Protein AF-A0A519ZE58-F1 (afdb_monomer)

Foldseek 3Di:
DWDWADPPVDPPLQKIKTWFAFPPDDDDFFDWDWDCCPDQDHTGHTFFTFHAPFDDPDDTMTMTMGGGPDRPVDDDDDDDRDDPCVVVVVVVVVVVVVVD

Sequence (100 aa):
LGSLVWGDGNFDFRSAYVKEIPNQNRVNRGDTVITSGAGFFPKGILVGKVANASVATGDNYMSLLVSLFNDFSTLQYVYVITDKLASEQTILENRSLNEQ

Mean predicted aligned error: 7.11 Å

Secondary structure (DSSP, 8-state):
--EEE-SSS---TTEEEEEEEETTS---TTPEEE--S-TTSPTT-EEEEEEEEEEE-SSSEEEEEEEESS-TTS---------SSHHHHHHHHHHHHTT-

Radius of gyration: 16.69 Å; Cα contacts (8 Å, |Δi|>4): 156; chains: 1; bounding box: 38×26×47 Å

Solvent-accessible surface area (backbone atoms only — not comparable to full-atom values): 6080 Å² total; per-residue (Å²): 116,61,48,81,47,68,66,80,95,39,84,52,68,49,45,35,36,36,32,67,26,53,62,88,60,89,70,56,66,66,43,77,44,57,41,81,39,69,83,89,44,68,57,69,47,83,48,27,29,29,66,43,62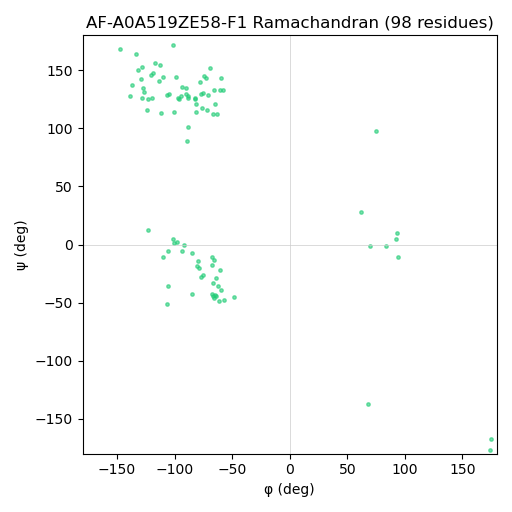,64,47,76,77,51,98,60,28,24,28,30,39,27,35,40,74,59,63,68,89,70,70,85,78,84,84,87,85,78,73,88,52,54,71,60,50,53,54,51,53,57,51,60,63,74,77,109

Nearest PDB structures (foldseek):
  5lp5-assembly1_C  TM=6.941E-01  e=2.899E-03  Helicobacter pylori 26695
  6mcc-assembly1_C  TM=3.018E-01  e=2.318E+00  Listeria phage LP-101
  1jf5-assembly1_B  TM=2.685E-01  e=6.645E-01  Thermoactinomyces vulgaris
  1wzk-assembly1_A  TM=2.618E-01  e=1.029E+00  Thermoactinomyces vulgaris

pLDDT: mean 85.21, std 8.4, range [49.28, 95.5]

Structure (mmCIF, N/CA/C/O backbone)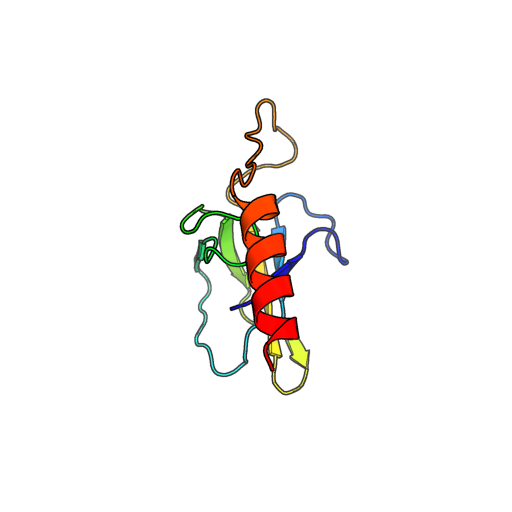:
data_AF-A0A519ZE58-F1
#
_entry.id   AF-A0A519ZE58-F1
#
loop_
_atom_site.group_PDB
_atom_site.id
_atom_site.type_symbol
_atom_site.label_atom_id
_atom_site.label_alt_id
_atom_site.label_comp_id
_atom_site.label_asym_id
_atom_site.label_entity_id
_atom_site.label_seq_id
_atom_site.pdbx_PDB_ins_code
_atom_site.Cartn_x
_atom_site.Cartn_y
_atom_site.Cartn_z
_atom_site.occupancy
_atom_site.B_iso_or_equiv
_atom_site.auth_seq_id
_atom_site.auth_comp_id
_atom_site.auth_asym_id
_atom_site.auth_atom_id
_atom_site.pdbx_PDB_model_num
ATOM 1 N N . LEU A 1 1 ? 6.441 -9.592 5.642 1.00 82.25 1 LEU A N 1
ATOM 2 C CA . LEU A 1 1 ? 5.562 -8.419 5.850 1.00 82.25 1 LEU A CA 1
ATOM 3 C C . LEU A 1 1 ? 6.325 -7.198 5.373 1.00 82.25 1 LEU A C 1
ATOM 5 O O . LEU A 1 1 ? 7.545 -7.246 5.413 1.00 82.25 1 LEU A O 1
ATOM 9 N N . GLY A 1 2 ? 5.633 -6.185 4.871 1.00 88.88 2 GLY A N 1
ATOM 10 C CA . GLY A 1 2 ? 6.244 -4.937 4.423 1.00 88.88 2 GLY A CA 1
ATOM 11 C C . GLY A 1 2 ? 5.293 -3.775 4.675 1.00 88.88 2 GLY A C 1
ATOM 12 O O . GLY A 1 2 ? 4.120 -4.002 4.988 1.00 88.88 2 GLY A O 1
ATOM 13 N N . SER A 1 3 ? 5.801 -2.557 4.538 1.00 90.38 3 SER A N 1
ATOM 14 C CA . SER A 1 3 ? 5.043 -1.325 4.757 1.00 90.38 3 SER A CA 1
ATOM 15 C C . SER A 1 3 ? 4.722 -0.651 3.428 1.00 90.38 3 SER A C 1
ATOM 17 O O . SER A 1 3 ? 5.615 -0.455 2.601 1.00 90.38 3 SER A O 1
ATOM 19 N N . LEU A 1 4 ? 3.450 -0.319 3.199 1.00 90.88 4 LEU A N 1
ATOM 20 C CA . LEU A 1 4 ? 3.039 0.404 1.999 1.00 90.88 4 LEU A CA 1
ATOM 21 C C . LEU A 1 4 ? 3.284 1.902 2.181 1.00 90.88 4 LEU A C 1
ATOM 23 O O . LEU A 1 4 ? 2.784 2.511 3.122 1.00 90.88 4 LEU A O 1
ATOM 27 N N . VAL A 1 5 ? 4.021 2.491 1.244 1.00 90.31 5 VAL A N 1
ATOM 28 C CA . VAL A 1 5 ? 4.388 3.905 1.225 1.00 90.31 5 VAL A CA 1
ATOM 29 C C . VAL A 1 5 ? 4.019 4.490 -0.133 1.00 90.31 5 VAL A C 1
ATOM 31 O O . VAL A 1 5 ? 4.429 3.987 -1.181 1.00 90.31 5 VAL A O 1
ATOM 34 N N . TRP A 1 6 ? 3.255 5.575 -0.112 1.00 88.94 6 TRP A N 1
ATOM 35 C CA . TRP A 1 6 ? 2.902 6.361 -1.290 1.00 88.94 6 TRP A CA 1
ATOM 36 C C . TRP A 1 6 ? 3.425 7.794 -1.132 1.00 88.94 6 TRP A C 1
ATOM 38 O O . TRP A 1 6 ? 3.504 8.290 -0.010 1.00 88.94 6 TRP A O 1
ATOM 48 N N . GLY A 1 7 ? 3.806 8.449 -2.233 1.00 80.88 7 GLY A N 1
ATOM 49 C CA . GLY A 1 7 ? 4.307 9.832 -2.221 1.00 80.88 7 GLY A CA 1
ATOM 50 C C . GLY A 1 7 ? 5.799 10.000 -1.901 1.00 80.88 7 GLY A C 1
ATOM 51 O O . GLY A 1 7 ? 6.305 11.117 -1.930 1.00 80.88 7 GLY A O 1
ATOM 52 N N . ASP A 1 8 ? 6.529 8.915 -1.630 1.00 76.44 8 ASP A N 1
ATOM 53 C CA . ASP A 1 8 ? 7.969 8.965 -1.352 1.00 76.44 8 ASP A CA 1
ATOM 54 C C . ASP A 1 8 ? 8.790 8.844 -2.645 1.00 76.44 8 ASP A C 1
ATOM 56 O O . ASP A 1 8 ? 9.071 7.743 -3.127 1.00 76.44 8 ASP A O 1
ATOM 60 N N . GLY A 1 9 ? 9.076 9.988 -3.274 1.00 74.88 9 GLY A N 1
ATOM 61 C CA . GLY A 1 9 ? 9.795 10.074 -4.554 1.00 74.88 9 GLY A CA 1
ATOM 62 C C . GLY A 1 9 ? 9.006 9.569 -5.770 1.00 74.88 9 GLY A C 1
ATOM 63 O O . GLY A 1 9 ? 9.496 9.639 -6.896 1.00 74.88 9 GLY A O 1
ATOM 64 N N . ASN A 1 10 ? 7.779 9.086 -5.560 1.00 76.50 10 ASN A N 1
ATOM 65 C CA . ASN A 1 10 ? 6.835 8.692 -6.597 1.00 76.50 10 ASN A CA 1
ATOM 66 C C . ASN A 1 10 ? 5.518 9.456 -6.419 1.00 76.50 10 ASN A C 1
ATOM 68 O O . ASN A 1 10 ? 4.819 9.271 -5.423 1.00 76.50 10 ASN A O 1
ATOM 72 N N . PHE A 1 11 ? 5.197 10.292 -7.407 1.00 81.69 11 PHE A N 1
ATOM 73 C CA . PHE A 1 11 ? 3.989 11.120 -7.453 1.00 81.69 11 PHE A CA 1
ATOM 74 C C . PHE A 1 11 ? 2.899 10.539 -8.368 1.00 81.69 11 PHE A C 1
ATOM 76 O O . PHE A 1 11 ? 1.867 11.174 -8.579 1.00 81.69 11 PHE A O 1
ATOM 83 N N . ASP A 1 12 ? 3.114 9.344 -8.923 1.00 87.12 12 ASP A N 1
ATOM 84 C CA . ASP A 1 12 ? 2.083 8.627 -9.664 1.00 87.12 12 ASP A CA 1
ATOM 85 C C . ASP A 1 12 ? 1.018 8.098 -8.691 1.00 87.12 12 ASP A C 1
ATOM 87 O O . ASP A 1 12 ? 1.267 7.235 -7.849 1.00 87.12 12 ASP A O 1
ATOM 91 N N . PHE A 1 13 ? -0.206 8.603 -8.822 1.00 87.19 13 PHE A N 1
ATOM 92 C CA . PHE A 1 13 ? -1.364 8.189 -8.026 1.00 87.19 13 PHE A CA 1
ATOM 93 C C . PHE A 1 13 ? -1.818 6.750 -8.317 1.00 87.19 13 PHE A C 1
ATOM 95 O O . PHE A 1 13 ? -2.636 6.205 -7.579 1.00 87.19 13 PHE A O 1
ATOM 102 N N . ARG A 1 14 ? -1.290 6.114 -9.370 1.00 89.75 14 ARG A N 1
ATOM 103 C CA . ARG A 1 14 ? -1.572 4.714 -9.729 1.00 89.75 14 ARG A CA 1
ATOM 104 C C . ARG A 1 14 ? -0.564 3.732 -9.149 1.00 89.75 14 ARG A C 1
ATOM 106 O O . ARG A 1 14 ? -0.746 2.524 -9.304 1.00 89.75 14 ARG A O 1
ATOM 113 N N . SER A 1 15 ? 0.489 4.220 -8.497 1.00 90.25 15 SER A N 1
ATOM 114 C CA . SER A 1 15 ? 1.625 3.395 -8.101 1.00 90.25 15 SER A CA 1
ATOM 115 C C . SER A 1 15 ? 2.085 3.713 -6.680 1.00 90.25 15 SER A C 1
ATOM 117 O O . SER A 1 15 ? 2.223 4.871 -6.312 1.00 90.25 15 SER A O 1
ATOM 119 N N . ALA A 1 16 ? 2.384 2.692 -5.883 1.00 91.88 16 ALA A N 1
ATOM 120 C CA . ALA A 1 16 ? 2.941 2.830 -4.536 1.00 91.88 16 ALA A CA 1
ATOM 121 C C . ALA A 1 16 ? 4.123 1.879 -4.333 1.00 91.88 16 ALA A C 1
ATOM 123 O O . ALA A 1 16 ? 4.301 0.924 -5.091 1.00 91.88 16 ALA A O 1
ATOM 124 N N . TYR A 1 17 ? 4.916 2.117 -3.293 1.00 92.06 17 TYR A N 1
ATOM 125 C CA . TYR A 1 17 ? 5.972 1.203 -2.879 1.00 92.06 17 TYR A CA 1
ATOM 126 C C . TYR A 1 17 ? 5.519 0.332 -1.716 1.00 92.06 17 TYR A C 1
ATOM 128 O O . TYR A 1 17 ? 4.830 0.798 -0.816 1.00 92.06 17 TYR A O 1
ATOM 136 N N . VAL A 1 18 ? 5.957 -0.923 -1.694 1.00 91.62 18 VAL A N 1
ATOM 137 C CA . VAL A 1 18 ? 5.944 -1.745 -0.480 1.00 91.62 18 VAL A CA 1
ATOM 138 C C . VAL A 1 18 ? 7.388 -1.975 -0.071 1.00 91.62 18 VAL A C 1
ATOM 140 O O . VAL A 1 18 ? 8.141 -2.609 -0.808 1.00 91.62 18 VAL A O 1
ATOM 143 N N . LYS A 1 19 ? 7.774 -1.415 1.072 1.00 90.38 19 LYS A N 1
ATOM 144 C CA . LYS A 1 19 ? 9.142 -1.412 1.595 1.00 90.38 19 LYS A CA 1
ATOM 145 C C . LYS A 1 19 ? 9.329 -2.449 2.695 1.00 90.38 19 LYS A C 1
ATOM 147 O O . LYS A 1 19 ? 8.361 -3.038 3.177 1.00 90.38 19 LYS A O 1
ATOM 152 N N . GLU A 1 20 ? 10.586 -2.627 3.097 1.00 88.44 20 GLU A N 1
ATOM 153 C CA . GLU A 1 20 ? 10.991 -3.464 4.238 1.00 88.44 20 GLU A CA 1
ATOM 154 C C . GLU A 1 20 ? 10.629 -4.941 4.063 1.00 88.44 20 GLU A C 1
ATOM 156 O O . GLU A 1 20 ? 10.430 -5.676 5.028 1.00 88.44 20 GLU A O 1
ATOM 161 N N . ILE A 1 21 ? 10.556 -5.405 2.814 1.00 89.25 21 ILE A N 1
ATOM 162 C CA . ILE A 1 21 ? 10.306 -6.814 2.538 1.00 89.25 21 ILE A CA 1
ATOM 163 C C . ILE A 1 21 ? 11.633 -7.562 2.652 1.00 89.25 21 ILE A C 1
ATOM 165 O O . ILE A 1 21 ? 12.580 -7.207 1.949 1.00 89.25 21 ILE A O 1
ATOM 169 N N . PRO A 1 22 ? 11.729 -8.614 3.484 1.00 88.19 22 PRO A N 1
ATOM 170 C CA . PRO A 1 22 ? 12.946 -9.412 3.56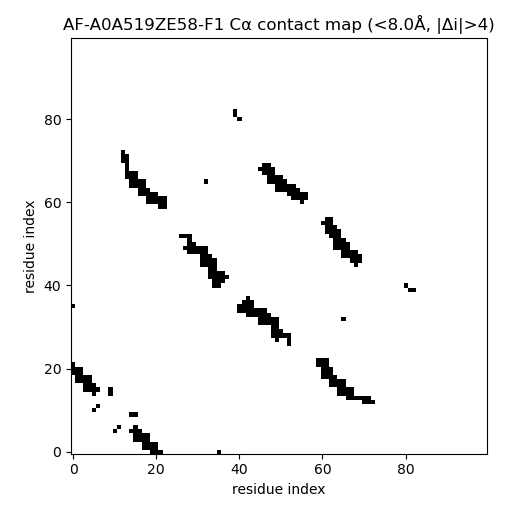9 1.00 88.19 22 PRO A CA 1
ATOM 171 C C . PRO A 1 22 ? 13.327 -10.010 2.210 1.00 88.19 22 PRO A C 1
ATOM 173 O O . PRO A 1 22 ? 12.477 -10.626 1.559 1.00 88.19 22 PRO A O 1
ATOM 176 N N . ASN A 1 23 ? 14.604 -9.898 1.829 1.00 85.31 23 ASN A N 1
ATOM 177 C CA . ASN A 1 23 ? 15.125 -10.332 0.522 1.00 85.31 23 ASN A CA 1
ATOM 178 C C . ASN A 1 23 ? 14.948 -11.833 0.231 1.00 85.31 23 ASN A C 1
ATOM 180 O O . ASN A 1 23 ? 14.929 -12.252 -0.921 1.00 85.31 23 ASN A O 1
ATOM 184 N N . GLN A 1 24 ? 14.782 -12.644 1.277 1.00 82.88 24 GLN A N 1
ATOM 185 C CA . 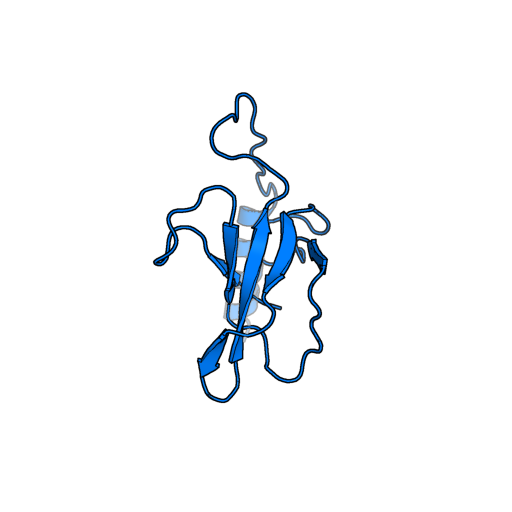GLN A 1 24 ? 14.498 -14.079 1.183 1.00 82.88 24 GLN A CA 1
ATOM 186 C C . GLN A 1 24 ? 13.114 -14.410 0.592 1.00 82.88 24 GLN A C 1
ATOM 188 O O . GLN A 1 24 ? 12.879 -15.547 0.181 1.00 82.88 24 GLN A O 1
ATOM 193 N N . ASN A 1 25 ? 12.183 -13.450 0.553 1.00 83.19 25 ASN A N 1
ATOM 194 C CA . ASN A 1 25 ? 10.852 -13.686 0.002 1.00 83.19 25 ASN A CA 1
ATOM 195 C C . ASN A 1 25 ? 10.888 -13.687 -1.527 1.00 83.19 25 ASN A C 1
ATOM 197 O O . ASN A 1 25 ? 11.374 -12.750 -2.156 1.00 83.19 25 ASN A O 1
ATOM 201 N N . ARG A 1 26 ? 10.304 -14.724 -2.130 1.00 83.12 26 ARG A N 1
ATOM 202 C CA . ARG A 1 26 ? 10.107 -14.790 -3.579 1.00 83.12 26 ARG A CA 1
ATOM 203 C C . ARG A 1 26 ? 8.869 -13.983 -3.944 1.00 83.12 26 ARG A C 1
ATOM 205 O O . ARG A 1 26 ? 7.769 -14.362 -3.555 1.00 83.12 26 ARG A O 1
ATOM 212 N N . VAL A 1 27 ? 9.059 -12.894 -4.681 1.00 86.50 27 VAL A N 1
ATOM 213 C CA . VAL A 1 27 ? 7.969 -12.060 -5.191 1.00 86.50 27 VAL A CA 1
ATOM 214 C C . VAL A 1 27 ? 8.122 -11.901 -6.692 1.00 86.50 27 VAL A C 1
ATOM 216 O O . VAL A 1 27 ? 9.204 -11.574 -7.177 1.00 86.50 27 VAL A O 1
ATOM 219 N N . ASN A 1 28 ? 7.034 -12.122 -7.420 1.00 89.00 28 ASN A N 1
ATOM 220 C CA . ASN A 1 28 ? 7.003 -12.053 -8.870 1.00 89.00 28 ASN A CA 1
ATOM 221 C C . ASN A 1 28 ? 6.145 -10.881 -9.344 1.00 89.00 28 ASN A C 1
ATOM 223 O O . ASN A 1 28 ? 5.208 -10.427 -8.684 1.00 89.00 28 ASN A O 1
ATOM 227 N N . ARG A 1 29 ? 6.448 -10.400 -10.550 1.00 91.38 29 ARG A N 1
ATOM 228 C CA . ARG A 1 29 ? 5.596 -9.427 -11.233 1.00 91.38 29 ARG A CA 1
ATOM 229 C C . ARG A 1 29 ? 4.209 -10.031 -11.466 1.00 91.38 29 ARG A C 1
ATOM 231 O O . ARG A 1 29 ? 4.094 -11.139 -11.980 1.00 91.38 29 ARG A O 1
ATOM 238 N N . GLY A 1 30 ? 3.169 -9.272 -11.138 1.00 92.19 30 GLY A N 1
ATOM 239 C CA . GLY A 1 30 ? 1.774 -9.700 -11.243 1.00 92.19 30 GLY A CA 1
ATOM 240 C C . GLY A 1 30 ? 1.185 -10.281 -9.956 1.00 92.19 30 GLY A C 1
ATOM 241 O O . GLY A 1 30 ? -0.040 -10.411 -9.886 1.00 92.19 30 GLY A O 1
ATOM 242 N N . ASP A 1 31 ? 2.005 -10.554 -8.935 1.00 92.44 31 ASP A N 1
ATOM 243 C CA . ASP A 1 31 ? 1.520 -11.003 -7.628 1.00 92.44 31 ASP A CA 1
ATOM 244 C C . ASP A 1 31 ? 0.581 -9.960 -7.011 1.00 92.44 31 ASP A C 1
ATOM 246 O O . ASP A 1 31 ? 0.770 -8.750 -7.167 1.00 92.44 31 ASP A O 1
ATOM 250 N N . THR A 1 32 ? -0.456 -10.432 -6.316 1.00 94.31 32 THR A N 1
ATOM 251 C CA . THR A 1 32 ? -1.467 -9.560 -5.703 1.00 94.31 32 THR A CA 1
ATOM 252 C C . THR A 1 32 ? -1.062 -9.185 -4.286 1.00 94.31 32 THR A C 1
ATOM 254 O O . THR A 1 32 ? -0.753 -10.044 -3.463 1.00 94.31 32 THR A O 1
ATOM 257 N N . VAL A 1 33 ? -1.106 -7.890 -3.993 1.00 93.31 33 VAL A N 1
ATOM 258 C CA . VAL A 1 33 ? -0.816 -7.326 -2.677 1.00 93.31 33 VAL A CA 1
ATOM 259 C C . VAL A 1 33 ? -2.123 -7.151 -1.915 1.00 93.31 33 VAL A C 1
ATOM 261 O O . VAL A 1 33 ? -3.070 -6.536 -2.417 1.00 93.31 33 VAL A O 1
ATOM 264 N N . ILE A 1 34 ? -2.157 -7.686 -0.696 1.00 94.12 34 ILE A N 1
ATOM 265 C CA . ILE A 1 34 ? -3.306 -7.616 0.210 1.00 94.12 34 ILE A CA 1
ATOM 266 C C . ILE A 1 34 ? -2.884 -7.105 1.585 1.00 94.12 34 ILE A C 1
ATOM 268 O O . ILE A 1 34 ? -1.744 -7.312 2.008 1.00 94.12 34 ILE A O 1
ATOM 272 N N . THR A 1 35 ? -3.805 -6.470 2.307 1.00 92.56 35 THR A N 1
ATOM 273 C CA . THR A 1 35 ? -3.562 -6.069 3.697 1.00 92.56 35 THR A CA 1
ATOM 274 C C . THR A 1 35 ? -3.399 -7.301 4.591 1.00 92.56 35 THR A C 1
ATOM 276 O O . THR A 1 35 ? -4.181 -8.253 4.534 1.00 92.56 35 THR A O 1
ATOM 279 N N . SER A 1 36 ? -2.369 -7.296 5.435 1.00 90.38 36 SER A N 1
ATOM 280 C CA . SER A 1 36 ? -2.029 -8.430 6.303 1.00 90.38 36 SER A CA 1
ATOM 281 C C . SER A 1 36 ? -2.903 -8.540 7.552 1.00 90.38 36 SER A C 1
ATOM 283 O O . SER A 1 36 ? -2.968 -9.619 8.138 1.00 90.38 36 SER A O 1
ATOM 285 N N . GLY A 1 37 ? -3.563 -7.453 7.960 1.00 86.00 37 GLY A N 1
ATOM 286 C CA . GLY A 1 37 ? -4.152 -7.344 9.296 1.00 86.00 37 GLY A CA 1
ATOM 287 C C . GLY A 1 37 ? -3.220 -6.709 10.331 1.00 86.00 37 GLY A C 1
ATOM 288 O O . GLY A 1 37 ? -3.545 -6.715 11.510 1.00 86.00 37 GLY A O 1
ATOM 289 N N . ALA A 1 38 ? -2.032 -6.244 9.924 1.00 83.44 38 ALA A N 1
ATOM 290 C CA . ALA A 1 38 ? -1.091 -5.596 10.832 1.00 83.44 38 ALA A CA 1
ATOM 291 C C . ALA A 1 38 ? -1.509 -4.145 11.123 1.00 83.44 38 ALA A C 1
ATOM 293 O O . ALA A 1 38 ? -1.917 -3.411 10.218 1.00 83.44 38 ALA A O 1
ATOM 294 N N . GLY A 1 39 ? -1.357 -3.729 12.381 1.00 81.38 39 GLY A N 1
ATOM 295 C CA . GLY A 1 39 ? -1.825 -2.427 12.855 1.00 81.38 39 GLY A CA 1
ATOM 296 C C . GLY A 1 39 ? -3.354 -2.355 12.868 1.00 81.38 39 GLY A C 1
ATOM 297 O O . GLY A 1 39 ? -4.018 -3.308 13.253 1.00 81.38 39 GLY A O 1
ATOM 298 N N . PHE A 1 40 ? -3.906 -1.229 12.417 1.00 80.75 40 PHE A N 1
ATOM 299 C CA . PHE A 1 40 ? -5.348 -0.940 12.466 1.00 80.75 40 PHE A CA 1
ATOM 300 C C . PHE A 1 40 ? -6.124 -1.365 11.206 1.00 80.75 40 PHE A C 1
ATOM 302 O O . PHE A 1 40 ? -7.330 -1.140 11.106 1.00 80.75 40 PHE A O 1
ATOM 309 N N . PHE A 1 41 ? -5.445 -1.939 10.208 1.00 84.00 41 PHE A N 1
ATOM 310 C CA . PHE A 1 41 ? -6.078 -2.327 8.949 1.00 84.00 41 PHE A CA 1
ATOM 311 C C . PHE A 1 41 ? -6.592 -3.764 9.026 1.00 84.00 41 PHE A C 1
ATOM 313 O O . PHE A 1 41 ? -5.839 -4.647 9.426 1.00 84.00 41 PHE A O 1
ATOM 320 N N . PRO A 1 42 ? -7.824 -4.055 8.575 1.00 86.31 42 PRO A N 1
ATOM 321 C CA . PRO A 1 42 ? -8.323 -5.417 8.530 1.00 86.31 42 PRO A CA 1
ATOM 322 C C . PRO A 1 42 ? -7.568 -6.204 7.462 1.00 86.31 42 PRO A C 1
ATOM 324 O O . PRO A 1 42 ? -7.089 -5.657 6.463 1.00 86.31 42 PRO A O 1
ATOM 327 N N . LYS A 1 43 ? -7.472 -7.514 7.661 1.00 90.44 43 LYS A N 1
ATOM 328 C CA . LYS A 1 43 ? -6.821 -8.427 6.722 1.00 90.44 43 LYS A CA 1
ATOM 329 C C . LYS A 1 43 ? -7.676 -8.643 5.468 1.00 90.44 43 LYS A C 1
ATOM 331 O O . LYS A 1 43 ? -8.889 -8.792 5.564 1.00 90.44 43 LYS A O 1
ATOM 336 N N . GLY A 1 44 ? -7.022 -8.757 4.312 1.00 91.50 44 GLY A N 1
ATOM 337 C CA . GLY A 1 44 ? -7.638 -9.235 3.070 1.00 91.50 44 GLY A CA 1
ATOM 338 C C . GLY A 1 44 ? -8.196 -8.158 2.138 1.00 91.50 44 GLY A C 1
ATOM 339 O O . GLY A 1 44 ? -8.853 -8.502 1.160 1.00 91.50 44 GLY A O 1
ATOM 340 N N . ILE A 1 45 ? -7.924 -6.876 2.385 1.00 91.06 45 ILE A N 1
ATOM 341 C CA . ILE A 1 45 ? -8.257 -5.806 1.440 1.00 91.06 45 ILE A CA 1
ATOM 342 C C . ILE A 1 45 ? -7.260 -5.840 0.281 1.00 91.06 45 ILE A C 1
ATOM 344 O O . ILE A 1 45 ? -6.046 -5.873 0.493 1.00 91.06 45 ILE A O 1
ATOM 348 N N . LEU A 1 46 ? -7.781 -5.816 -0.945 1.00 93.06 46 LEU A N 1
ATOM 349 C CA . LEU A 1 46 ? -6.987 -5.739 -2.166 1.00 93.06 46 LEU A CA 1
ATOM 350 C C . LEU A 1 46 ? -6.358 -4.351 -2.311 1.00 93.06 46 LEU A C 1
ATOM 352 O O . LEU A 1 46 ? -7.053 -3.337 -2.273 1.00 93.06 46 LEU A O 1
ATOM 356 N N . VAL A 1 47 ? -5.048 -4.319 -2.536 1.00 93.38 47 VAL A N 1
ATOM 357 C CA . VAL A 1 47 ? -4.289 -3.072 -2.695 1.00 93.38 47 VAL A CA 1
ATOM 358 C C . VAL A 1 47 ? -3.903 -2.858 -4.156 1.00 93.38 47 VAL A C 1
ATOM 360 O O . VAL A 1 47 ? -4.159 -1.798 -4.727 1.00 93.38 47 VAL A O 1
ATOM 363 N N . GLY A 1 48 ? -3.294 -3.868 -4.774 1.00 94.38 48 GLY A N 1
ATOM 364 C CA . GLY A 1 48 ? -2.742 -3.747 -6.117 1.00 94.38 48 GLY A CA 1
ATOM 365 C C . GLY A 1 48 ? -1.981 -4.986 -6.573 1.00 94.38 48 GLY A C 1
ATOM 366 O O . GLY A 1 48 ? -2.042 -6.040 -5.936 1.00 94.38 48 GLY A O 1
ATOM 367 N N . LYS A 1 49 ? -1.238 -4.847 -7.672 1.00 95.50 49 LYS A N 1
ATOM 368 C CA . LYS A 1 49 ? -0.354 -5.883 -8.224 1.00 95.50 49 LYS A CA 1
ATOM 369 C C . LYS A 1 49 ? 1.087 -5.413 -8.287 1.00 95.50 49 LYS A C 1
ATOM 371 O O . LYS A 1 49 ? 1.346 -4.250 -8.584 1.00 95.50 49 LYS A O 1
ATOM 376 N N . VAL A 1 50 ? 2.027 -6.326 -8.077 1.00 94.06 50 VAL A N 1
ATOM 377 C CA . VAL A 1 50 ? 3.459 -6.042 -8.219 1.00 94.06 50 VAL A CA 1
ATOM 378 C C . VAL A 1 50 ? 3.759 -5.677 -9.674 1.00 94.06 50 VAL A C 1
ATOM 380 O O . VAL A 1 50 ? 3.650 -6.510 -10.575 1.00 94.06 50 VAL A O 1
ATOM 383 N N . ALA A 1 51 ? 4.130 -4.420 -9.901 1.00 91.19 51 ALA A N 1
ATOM 384 C CA . ALA A 1 51 ? 4.491 -3.883 -11.206 1.00 91.19 51 ALA A CA 1
ATOM 385 C C . ALA A 1 51 ? 5.963 -4.153 -11.524 1.00 91.19 51 ALA A C 1
ATOM 387 O O . ALA A 1 51 ? 6.284 -4.569 -12.640 1.00 91.19 51 ALA A O 1
ATOM 388 N N . ASN A 1 52 ? 6.832 -3.965 -10.527 1.00 85.88 52 ASN A N 1
ATOM 389 C CA . ASN A 1 52 ? 8.247 -4.294 -10.603 1.00 85.88 52 ASN A CA 1
ATOM 390 C C . ASN A 1 52 ? 8.708 -4.931 -9.289 1.00 85.88 52 ASN A C 1
ATOM 392 O O . ASN A 1 52 ? 8.479 -4.383 -8.206 1.00 85.88 52 ASN A O 1
ATOM 396 N N . ALA A 1 53 ? 9.342 -6.094 -9.402 1.00 68.38 53 ALA A N 1
ATOM 397 C CA . ALA A 1 53 ? 9.909 -6.794 -8.268 1.00 68.38 53 ALA A CA 1
ATOM 398 C C . ALA A 1 53 ? 11.344 -6.297 -8.062 1.00 68.38 53 ALA A C 1
ATOM 400 O O . ALA A 1 53 ? 12.151 -6.358 -8.983 1.00 68.38 53 ALA A O 1
ATOM 401 N N . SER A 1 54 ? 11.649 -5.845 -6.848 1.00 64.50 54 SER A N 1
ATOM 402 C CA . SER A 1 54 ? 12.986 -5.533 -6.328 1.00 64.50 54 SER A CA 1
ATOM 403 C C . SER A 1 54 ? 13.659 -4.239 -6.813 1.00 64.50 54 SER A C 1
ATOM 405 O O . SER A 1 54 ? 14.365 -4.186 -7.814 1.00 64.50 54 SER A O 1
ATOM 407 N N . VAL A 1 55 ? 13.537 -3.198 -5.992 1.00 67.56 55 VAL A N 1
ATOM 408 C CA . VAL A 1 55 ? 14.592 -2.198 -5.802 1.00 67.56 55 VAL A CA 1
ATOM 409 C C . VAL A 1 55 ? 15.291 -2.565 -4.496 1.00 67.56 55 VAL A C 1
ATOM 411 O O . VAL A 1 55 ? 14.664 -2.538 -3.435 1.00 67.56 55 VAL A O 1
ATOM 414 N N . ALA A 1 56 ? 16.559 -2.972 -4.560 1.00 69.81 56 ALA A N 1
ATOM 415 C CA . ALA A 1 56 ? 17.339 -3.245 -3.358 1.00 69.81 56 ALA A CA 1
ATOM 416 C C . ALA A 1 56 ? 17.550 -1.926 -2.603 1.00 69.81 56 ALA A C 1
ATOM 418 O O . ALA A 1 56 ? 18.213 -1.018 -3.098 1.00 69.81 56 ALA A O 1
ATOM 419 N N . THR A 1 57 ? 16.942 -1.808 -1.425 1.00 67.94 57 THR A N 1
ATOM 420 C CA . THR A 1 57 ? 17.063 -0.626 -0.555 1.00 67.94 57 THR A CA 1
ATOM 421 C C . THR A 1 57 ? 18.057 -0.848 0.591 1.00 67.94 57 THR A C 1
ATOM 423 O O . THR A 1 57 ? 18.256 0.044 1.407 1.00 67.94 57 THR A O 1
ATOM 426 N N . GLY A 1 58 ? 18.689 -2.026 0.643 1.00 69.94 58 GLY A N 1
ATOM 427 C CA . GLY A 1 58 ? 19.762 -2.412 1.561 1.00 69.94 58 GLY A CA 1
ATOM 428 C C . GLY A 1 58 ? 20.115 -3.899 1.412 1.00 69.94 58 GLY A C 1
ATOM 429 O O . GLY A 1 58 ? 19.527 -4.596 0.583 1.00 69.94 58 GLY A O 1
ATOM 430 N N . ASP A 1 59 ? 21.033 -4.400 2.243 1.00 72.19 59 ASP A N 1
ATOM 431 C CA . ASP A 1 59 ? 21.544 -5.780 2.129 1.00 72.19 59 ASP A CA 1
ATOM 432 C C . ASP A 1 59 ? 20.481 -6.852 2.439 1.00 72.19 59 ASP A C 1
ATOM 434 O O . ASP A 1 59 ? 20.447 -7.911 1.812 1.00 72.19 59 ASP A O 1
ATOM 438 N N . ASN A 1 60 ? 19.554 -6.564 3.362 1.00 84.38 60 ASN A N 1
ATOM 439 C CA . ASN A 1 60 ? 18.559 -7.534 3.846 1.00 84.38 60 ASN A CA 1
ATOM 440 C C . ASN A 1 60 ? 17.113 -7.250 3.409 1.00 84.38 60 ASN A C 1
ATOM 442 O O . ASN A 1 60 ? 16.245 -8.114 3.579 1.00 84.38 60 ASN A O 1
ATOM 446 N N . TYR A 1 61 ? 16.845 -6.071 2.840 1.00 87.75 61 TYR A N 1
ATOM 447 C CA . TYR A 1 61 ? 15.494 -5.623 2.503 1.00 87.75 61 TYR A CA 1
ATOM 448 C C . TYR A 1 61 ? 15.382 -5.134 1.060 1.00 87.75 61 TYR A C 1
ATOM 450 O O . TYR A 1 61 ? 16.247 -4.412 0.557 1.00 87.75 61 TYR A O 1
ATOM 458 N N . MET A 1 62 ? 14.248 -5.447 0.439 1.00 89.12 62 MET A N 1
ATOM 459 C CA . MET A 1 62 ? 13.855 -4.946 -0.871 1.00 89.12 62 MET A CA 1
ATOM 460 C C . MET A 1 62 ? 12.587 -4.108 -0.774 1.00 89.12 62 MET A C 1
ATOM 462 O O . MET A 1 62 ? 11.750 -4.278 0.118 1.00 89.12 62 MET A O 1
ATOM 466 N N . SER A 1 63 ? 12.442 -3.232 -1.759 1.00 89.62 63 SER A N 1
ATOM 467 C CA . SER A 1 63 ? 11.218 -2.499 -2.034 1.00 89.62 63 SER A CA 1
ATOM 468 C C . SER A 1 63 ? 10.594 -2.992 -3.338 1.00 89.62 63 SER A C 1
ATOM 470 O O . SER A 1 63 ? 11.296 -3.329 -4.292 1.00 89.62 63 SER A O 1
ATOM 472 N N . LEU A 1 64 ? 9.267 -3.037 -3.393 1.00 90.81 64 LEU A N 1
ATOM 473 C CA . LEU A 1 64 ? 8.504 -3.412 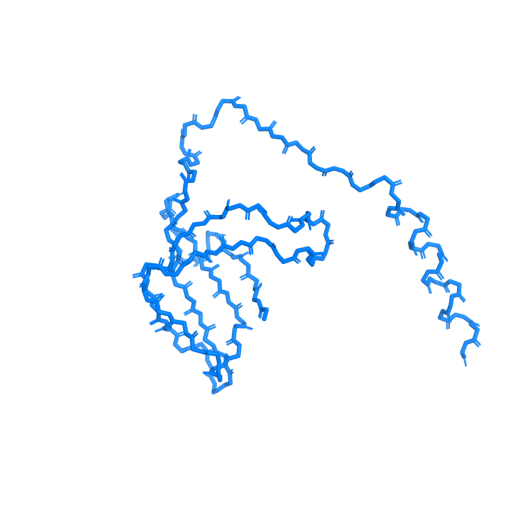-4.583 1.00 90.81 64 LEU A CA 1
ATOM 474 C C . LEU A 1 64 ? 7.717 -2.216 -5.083 1.00 90.81 64 LEU A C 1
ATOM 476 O O . LEU A 1 64 ? 7.123 -1.504 -4.276 1.00 90.81 64 LEU A O 1
ATOM 480 N N . LEU A 1 65 ? 7.644 -2.048 -6.400 1.00 91.50 65 LEU A N 1
ATOM 481 C CA . LEU A 1 65 ? 6.691 -1.125 -7.004 1.00 91.50 65 LEU A CA 1
ATOM 482 C C . LEU A 1 65 ? 5.379 -1.868 -7.260 1.00 91.50 65 LEU A C 1
ATOM 484 O O . LEU A 1 65 ? 5.368 -2.921 -7.901 1.00 91.50 65 LEU A O 1
ATOM 488 N N . VAL A 1 66 ? 4.275 -1.309 -6.781 1.00 93.06 66 VAL A N 1
ATOM 489 C CA . VAL A 1 66 ? 2.932 -1.886 -6.857 1.00 93.06 66 VAL A CA 1
ATOM 490 C C . VAL A 1 66 ? 2.027 -0.943 -7.635 1.00 93.06 66 VAL A C 1
ATOM 492 O O . VAL A 1 66 ? 1.904 0.223 -7.276 1.00 93.06 66 VAL A O 1
ATOM 495 N N . SER A 1 67 ? 1.363 -1.453 -8.671 1.00 93.94 67 SER A N 1
ATOM 496 C CA . SER A 1 67 ? 0.263 -0.754 -9.337 1.00 93.94 67 SER A CA 1
ATOM 497 C C . SER A 1 67 ? -1.020 -0.962 -8.546 1.00 93.94 67 SER A C 1
ATOM 499 O O . SER A 1 67 ? -1.451 -2.099 -8.339 1.00 93.94 67 SER A O 1
ATOM 501 N N . LEU A 1 68 ? -1.614 0.133 -8.096 1.00 93.62 68 LEU A N 1
ATOM 502 C CA . LEU A 1 68 ? -2.803 0.157 -7.254 1.00 93.62 68 LEU A CA 1
ATOM 503 C C . LEU A 1 68 ? -4.048 -0.191 -8.077 1.00 93.62 68 LEU A C 1
ATOM 505 O O . LEU A 1 68 ? -4.152 0.164 -9.249 1.00 93.62 68 LEU A O 1
ATOM 509 N N . PHE A 1 69 ? -5.005 -0.890 -7.462 1.00 92.62 69 PHE A N 1
ATOM 510 C CA . PHE A 1 69 ? -6.287 -1.181 -8.118 1.00 92.62 69 PHE A CA 1
ATOM 511 C C . PHE A 1 69 ? -7.238 0.014 -8.138 1.00 92.62 69 PHE A C 1
ATOM 513 O O . PHE A 1 69 ? -8.086 0.103 -9.021 1.00 92.62 69 PHE A O 1
ATOM 520 N N . ASN A 1 70 ? -7.112 0.907 -7.159 1.00 87.88 70 ASN A N 1
ATOM 521 C CA . ASN A 1 70 ? -7.958 2.085 -7.036 1.00 87.88 70 ASN A CA 1
ATOM 522 C C . ASN A 1 70 ? -7.292 3.284 -7.717 1.00 87.88 70 ASN A C 1
ATOM 524 O O . ASN A 1 70 ? -6.104 3.530 -7.510 1.00 87.88 70 ASN A O 1
ATOM 528 N N . ASP A 1 71 ? -8.069 4.045 -8.491 1.00 84.75 71 ASP A N 1
ATOM 529 C CA . ASP A 1 71 ? -7.628 5.325 -9.044 1.00 84.75 71 ASP A CA 1
ATOM 530 C C . ASP A 1 71 ? -7.935 6.449 -8.047 1.00 84.75 71 ASP A C 1
ATOM 532 O O . ASP A 1 71 ? -9.068 6.928 -7.936 1.00 84.75 71 ASP A O 1
ATOM 536 N N . PHE A 1 72 ? -6.899 6.878 -7.323 1.00 83.19 72 PHE A N 1
ATOM 537 C CA . PHE A 1 72 ? -7.000 7.914 -6.296 1.00 83.19 72 PHE A CA 1
ATOM 538 C C . PHE A 1 72 ? -7.368 9.302 -6.845 1.00 83.19 72 PHE A C 1
ATOM 540 O O . PHE A 1 72 ? -7.771 10.163 -6.067 1.00 83.19 72 PHE A O 1
ATOM 547 N N . SER A 1 73 ? -7.297 9.525 -8.164 1.00 83.75 73 SER A N 1
ATOM 548 C CA . SER A 1 73 ? -7.684 10.801 -8.785 1.00 83.75 73 SER A CA 1
ATOM 549 C C . SER A 1 73 ? -9.198 10.971 -8.966 1.00 83.75 73 SER A C 1
ATOM 551 O O . SER A 1 73 ? -9.666 12.081 -9.209 1.00 83.75 73 SER A O 1
ATOM 553 N N . THR A 1 74 ? -9.976 9.890 -8.831 1.00 86.50 74 THR A N 1
ATOM 554 C CA . THR A 1 74 ? -11.421 9.873 -9.141 1.00 86.50 74 THR A CA 1
ATOM 555 C C . THR A 1 74 ? -12.301 9.448 -7.962 1.00 86.50 74 THR A C 1
ATOM 557 O O . THR A 1 74 ? -13.489 9.170 -8.136 1.00 86.50 74 THR A O 1
ATOM 560 N N . LEU A 1 75 ? -11.742 9.395 -6.749 1.00 86.31 75 LEU A N 1
ATOM 561 C CA . LEU A 1 75 ? -12.462 8.939 -5.561 1.00 86.31 75 LEU A CA 1
ATOM 562 C C . LEU A 1 75 ? -13.616 9.883 -5.201 1.00 86.31 75 LEU A C 1
ATOM 564 O O . LEU A 1 75 ? -13.407 11.054 -4.900 1.00 86.31 75 LEU A O 1
ATOM 568 N N . GLN A 1 76 ? -14.834 9.340 -5.180 1.00 87.19 76 GLN A N 1
ATOM 569 C CA . GLN A 1 76 ? -16.040 10.042 -4.718 1.00 87.19 76 GLN A CA 1
ATOM 570 C C . GLN A 1 76 ? -16.502 9.558 -3.341 1.00 87.19 76 GLN A C 1
ATOM 572 O O . GLN A 1 76 ? -16.981 10.346 -2.529 1.00 87.19 76 GLN A O 1
ATOM 577 N N . TYR A 1 77 ? -16.341 8.263 -3.070 1.00 88.25 77 TYR A N 1
ATOM 578 C CA . TYR A 1 77 ? -16.777 7.619 -1.837 1.00 88.25 77 TYR A CA 1
ATOM 579 C C . TYR A 1 77 ? -15.612 6.861 -1.215 1.00 88.25 77 TYR A C 1
ATOM 581 O O . TYR A 1 77 ? -14.888 6.143 -1.904 1.00 88.25 77 TYR A O 1
ATOM 589 N N . VAL A 1 78 ? -15.447 7.016 0.097 1.00 88.69 78 VAL A N 1
ATOM 590 C CA . VAL A 1 78 ? -14.405 6.347 0.879 1.00 88.69 78 VAL A CA 1
ATOM 591 C C . VAL A 1 78 ? -15.014 5.718 2.123 1.00 88.69 78 VAL A C 1
ATOM 593 O O . VAL A 1 78 ? -15.996 6.220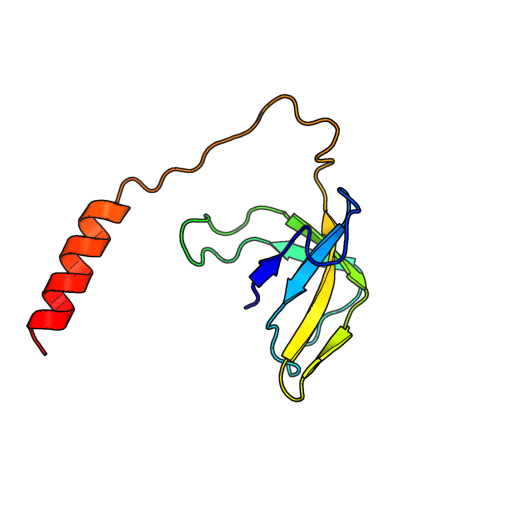 2.671 1.00 88.69 78 VAL A O 1
ATOM 596 N N . TYR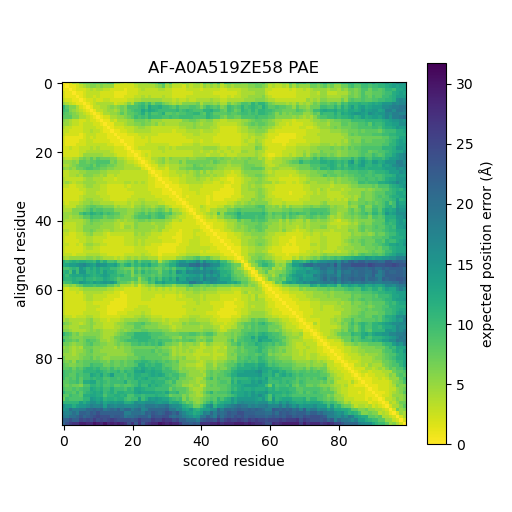 A 1 79 ? -14.414 4.623 2.578 1.00 85.50 79 TYR A N 1
ATOM 597 C CA . TYR A 1 79 ? -14.772 3.981 3.836 1.00 85.50 79 TYR A CA 1
ATOM 598 C C . TYR A 1 79 ? -13.708 4.289 4.882 1.00 85.50 79 TYR A C 1
ATOM 600 O O . TYR A 1 79 ? -12.517 4.098 4.641 1.00 85.50 79 TYR A O 1
ATOM 608 N N . VAL A 1 80 ? -14.151 4.745 6.051 1.00 85.75 80 VAL A N 1
ATOM 609 C CA . VAL A 1 80 ? -13.286 4.943 7.214 1.00 85.75 80 VAL A CA 1
ATOM 610 C C . VAL A 1 80 ? -13.388 3.707 8.093 1.00 85.75 80 VAL A C 1
ATOM 612 O O . VAL A 1 80 ? -14.482 3.291 8.474 1.00 85.75 80 VAL A O 1
ATOM 615 N N . ILE A 1 81 ? -12.239 3.112 8.398 1.00 84.38 81 ILE A N 1
ATOM 616 C CA . ILE A 1 81 ? -12.143 1.962 9.290 1.00 84.38 81 ILE A CA 1
ATOM 617 C C . ILE A 1 81 ? -11.765 2.486 10.671 1.00 84.38 81 ILE A C 1
ATOM 619 O O . ILE A 1 81 ? -10.781 3.210 10.815 1.00 84.38 81 ILE A O 1
ATOM 623 N N . THR A 1 82 ? -12.554 2.127 11.679 1.00 83.94 82 THR A N 1
ATOM 624 C CA . THR A 1 82 ? -12.305 2.493 13.074 1.00 83.94 82 THR A CA 1
ATOM 625 C C . THR A 1 82 ? -12.231 1.230 13.908 1.00 83.94 82 THR A C 1
ATOM 627 O O . THR A 1 82 ? -13.164 0.424 13.907 1.00 83.94 82 THR A O 1
ATOM 630 N N . ASP A 1 83 ? -11.127 1.077 14.629 1.00 83.75 83 ASP A N 1
ATOM 631 C CA . ASP A 1 83 ? -10.985 0.027 15.622 1.00 83.75 83 ASP A CA 1
ATOM 632 C C . ASP A 1 83 ? -11.772 0.407 16.884 1.00 83.75 83 ASP A C 1
ATOM 634 O O . ASP A 1 83 ? -11.504 1.422 17.527 1.00 83.75 83 ASP A O 1
ATOM 638 N N . LYS A 1 84 ? -12.782 -0.402 17.214 1.00 85.94 84 LYS A N 1
ATOM 639 C CA . LYS A 1 84 ? -13.658 -0.181 18.372 1.00 85.94 84 LYS A CA 1
ATOM 640 C C . LYS A 1 84 ? -13.039 -0.652 19.688 1.00 85.94 84 LYS A C 1
ATOM 642 O O . LYS A 1 84 ? -13.528 -0.255 20.740 1.00 85.94 84 LYS A O 1
ATOM 647 N N . LEU A 1 85 ? -12.017 -1.504 19.630 1.00 86.12 85 LEU A N 1
ATOM 648 C CA . LEU A 1 85 ? -11.377 -2.117 20.794 1.00 86.12 85 LEU A CA 1
ATOM 649 C C . LEU A 1 85 ? -10.006 -1.508 21.093 1.00 86.12 85 LEU A C 1
ATOM 651 O O . LEU A 1 85 ? -9.433 -1.815 22.133 1.00 86.12 85 LEU A O 1
ATOM 655 N N . ALA A 1 86 ? -9.508 -0.606 20.242 1.00 84.50 86 ALA A N 1
ATOM 656 C CA . ALA A 1 86 ? -8.194 0.018 20.392 1.00 84.50 86 ALA A CA 1
ATOM 657 C C . ALA A 1 86 ? -7.937 0.571 21.806 1.00 84.50 86 ALA A C 1
ATOM 659 O O . ALA A 1 86 ? -6.880 0.327 22.383 1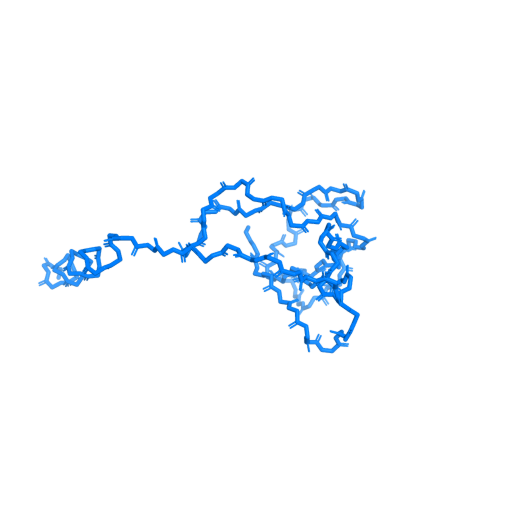.00 84.50 86 ALA A O 1
ATOM 660 N N . SER A 1 87 ? -8.911 1.276 22.398 1.00 86.81 87 SER A N 1
ATOM 661 C CA . SER A 1 87 ? -8.766 1.829 23.753 1.00 86.81 87 SER A CA 1
ATOM 662 C C . SER A 1 87 ? -8.629 0.744 24.822 1.00 86.81 87 SER A C 1
ATOM 664 O O . SER A 1 87 ? -7.791 0.866 25.711 1.00 86.81 87 SER A O 1
ATOM 666 N N . GLU A 1 88 ? -9.433 -0.316 24.738 1.00 85.75 88 GLU A N 1
ATOM 667 C CA . GLU A 1 88 ? -9.368 -1.442 25.672 1.00 85.75 88 GLU A CA 1
ATOM 668 C C . GLU A 1 88 ? -8.051 -2.206 25.511 1.00 85.75 88 GLU A C 1
ATOM 670 O O . GLU A 1 88 ? -7.377 -2.486 26.501 1.00 85.75 88 GLU A O 1
ATOM 675 N N . GLN A 1 89 ? -7.638 -2.461 24.269 1.00 84.69 89 GLN A N 1
ATOM 676 C CA . GLN A 1 89 ? -6.377 -3.124 23.962 1.00 84.69 89 GLN A CA 1
ATOM 677 C C . GLN A 1 89 ? -5.186 -2.377 24.574 1.00 84.69 89 GLN A C 1
ATOM 679 O O . GLN A 1 89 ? -4.384 -2.992 25.270 1.00 84.69 89 GLN A O 1
ATOM 684 N N . THR A 1 90 ? -5.107 -1.051 24.410 1.00 85.94 90 THR A N 1
ATOM 685 C CA . THR A 1 90 ? -4.033 -0.243 25.016 1.00 85.94 90 THR A CA 1
ATOM 686 C C . THR A 1 90 ? -4.020 -0.346 26.544 1.00 85.94 90 THR A C 1
ATOM 688 O O . THR A 1 90 ? -2.954 -0.409 27.157 1.00 85.94 90 THR A O 1
ATOM 691 N N . ILE A 1 91 ? -5.193 -0.377 27.186 1.00 91.19 91 ILE A N 1
ATOM 692 C CA . ILE A 1 91 ? -5.288 -0.537 28.644 1.00 91.19 91 ILE A CA 1
ATOM 693 C C . ILE A 1 91 ? -4.748 -1.909 29.071 1.00 91.19 91 ILE A C 1
ATOM 695 O O . ILE A 1 91 ? -3.991 -1.995 30.040 1.00 91.19 91 ILE A O 1
ATOM 699 N N . LEU A 1 92 ? -5.113 -2.972 28.351 1.00 88.56 92 LEU A N 1
ATOM 700 C CA . LEU A 1 92 ? -4.678 -4.338 28.649 1.00 88.56 92 LEU A CA 1
ATOM 701 C C . LEU A 1 92 ? -3.175 -4.535 28.410 1.00 88.56 92 LEU A C 1
ATOM 703 O O . LEU A 1 92 ? -2.498 -5.119 29.255 1.00 88.56 92 LEU A O 1
ATOM 707 N N . GLU A 1 93 ? -2.641 -3.999 27.314 1.00 87.00 93 GLU A N 1
ATOM 708 C CA . GLU A 1 93 ? -1.209 -4.043 26.997 1.00 87.00 93 GLU A CA 1
ATOM 709 C C . GLU A 1 93 ? -0.385 -3.324 28.074 1.00 87.00 93 GLU A C 1
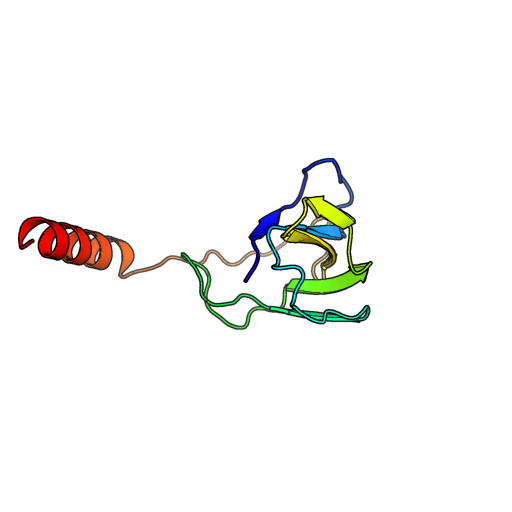ATOM 711 O O . GLU A 1 93 ? 0.533 -3.916 28.643 1.00 87.00 93 GLU A O 1
ATOM 716 N N . ASN A 1 94 ? -0.771 -2.101 28.454 1.00 87.75 94 ASN A N 1
ATOM 717 C CA . ASN A 1 94 ? -0.090 -1.348 29.513 1.00 87.75 94 ASN A CA 1
ATOM 718 C C . ASN A 1 94 ? -0.154 -2.048 30.874 1.00 87.75 94 ASN A C 1
ATOM 720 O O . ASN A 1 94 ? 0.798 -1.985 31.650 1.00 87.75 94 ASN A O 1
ATOM 724 N N . ARG A 1 95 ? -1.265 -2.729 31.177 1.00 84.69 95 ARG A N 1
ATOM 725 C CA . ARG A 1 95 ? -1.377 -3.524 32.402 1.00 84.69 95 ARG A CA 1
ATOM 726 C C . ARG A 1 95 ? -0.413 -4.709 32.387 1.00 84.69 95 ARG A C 1
ATOM 728 O O . ARG A 1 95 ? 0.285 -4.913 33.370 1.00 84.69 95 ARG A O 1
ATOM 735 N N . SER A 1 96 ? -0.344 -5.439 31.275 1.00 73.19 96 SER A N 1
ATOM 736 C CA . SER A 1 96 ? 0.538 -6.604 31.140 1.00 73.19 96 SER A CA 1
ATOM 737 C C . SER A 1 96 ? 2.031 -6.257 31.225 1.00 73.19 96 SER A C 1
ATOM 739 O O . SER A 1 96 ? 2.819 -7.069 31.700 1.00 73.19 96 SER A O 1
ATOM 741 N N . LEU A 1 97 ? 2.415 -5.040 30.823 1.00 72.00 97 LEU A N 1
ATOM 742 C CA . LEU A 1 97 ? 3.791 -4.539 30.913 1.00 72.00 97 LEU A CA 1
ATOM 743 C C . LEU A 1 97 ? 4.201 -4.137 32.338 1.00 72.00 97 LEU A C 1
ATOM 745 O O . LEU A 1 97 ? 5.381 -4.187 32.658 1.00 72.00 97 LEU A O 1
ATOM 749 N N . ASN A 1 98 ? 3.248 -3.758 33.193 1.00 61.88 98 ASN A N 1
ATOM 750 C CA . ASN A 1 98 ? 3.511 -3.374 34.586 1.00 61.88 98 ASN A CA 1
ATOM 751 C C . ASN A 1 98 ? 3.571 -4.574 35.552 1.00 61.88 98 ASN A C 1
ATOM 753 O O . ASN A 1 98 ? 3.862 -4.393 36.733 1.00 61.88 98 ASN A O 1
ATOM 757 N N . GLU A 1 99 ? 3.243 -5.777 35.076 1.00 58.03 99 GLU A N 1
ATOM 758 C CA . GLU A 1 99 ? 3.274 -7.030 35.846 1.00 58.03 99 GLU A CA 1
ATOM 759 C C . GLU A 1 99 ? 4.566 -7.848 35.598 1.00 58.03 99 GLU A C 1
ATOM 761 O O . GLU A 1 99 ? 4.718 -8.931 36.167 1.00 58.03 99 GLU A O 1
ATOM 766 N N . GLN A 1 100 ? 5.494 -7.332 34.778 1.00 49.28 100 GLN A N 1
ATOM 767 C CA . GLN A 1 100 ? 6.848 -7.864 34.547 1.00 49.28 100 GLN A CA 1
ATOM 768 C C . GLN A 1 100 ? 7.901 -7.048 35.299 1.00 49.28 100 GLN A C 1
ATOM 770 O O . GLN A 1 100 ? 8.880 -7.673 35.767 1.00 49.28 100 GLN A O 1
#